Protein AF-A0A1E3HR92-F1 (afdb_monomer)

Organism: NCBI:txid1295533

Sequence (148 aa):
MRGTFEGIPILEGTDNYHLWATTLEVCVAARCNAKLVLLGVEKEPYRRDVTGLTGLARAAICPSEEVAGDAFPPVGARAPSDVPDEEMRERWEKWAKKERNARWYLIMTVSEDLRGELRYVWSSAEIWEYFEAMFGPDPERDIPRKRA

Foldseek 3Di:
DQDLQHPAAADPFQVCLVVNVVSLLVSLCVPPVLNCQLQCVDPQPFFDDCVPPDDPRNCQQQPQQAAQLPDDGDPSGGDDDPDDPVVSVVVNNSNSSSFVSLLVNLLVRYDPVLNVPCNRQHTSNSSSVVRCVGRNDDPVVPPPPPDD

Radius of gyration: 17.44 Å; Cα contacts (8 Å, |Δi|>4): 162; chains: 1; bounding box: 64×27×45 Å

Structure (mmCIF, N/CA/C/O backbone):
data_AF-A0A1E3HR92-F1
#
_entry.id   AF-A0A1E3HR92-F1
#
loop_
_atom_site.group_PDB
_atom_site.id
_atom_site.type_symbol
_atom_site.label_atom_id
_atom_site.label_alt_id
_atom_site.label_comp_id
_atom_site.label_asym_id
_atom_site.label_entity_id
_atom_site.label_seq_id
_atom_site.pdbx_PDB_ins_code
_atom_site.Cartn_x
_atom_site.Cartn_y
_atom_site.Cartn_z
_atom_site.occupancy
_atom_site.B_iso_or_equiv
_atom_site.auth_seq_id
_atom_site.auth_comp_id
_atom_site.auth_asym_id
_atom_site.auth_atom_id
_atom_site.pdbx_PDB_model_num
ATOM 1 N N . MET A 1 1 ? 11.280 3.795 26.088 1.00 39.59 1 MET A N 1
ATOM 2 C CA . MET A 1 1 ? 11.169 3.627 24.625 1.00 39.59 1 MET A CA 1
ATOM 3 C C . MET A 1 1 ? 9.703 3.747 24.284 1.00 39.59 1 MET A C 1
ATOM 5 O O . MET A 1 1 ? 8.944 2.919 24.767 1.00 39.59 1 MET A O 1
ATOM 9 N N . ARG A 1 2 ? 9.304 4.793 23.554 1.00 49.31 2 ARG A N 1
ATOM 10 C CA . ARG A 1 2 ? 7.948 4.839 23.005 1.00 49.31 2 ARG A CA 1
ATOM 11 C C . ARG A 1 2 ? 7.828 3.767 21.928 1.00 49.31 2 ARG A C 1
ATOM 13 O O . ARG A 1 2 ? 8.742 3.645 21.113 1.00 49.31 2 ARG A O 1
ATOM 20 N N . GLY A 1 3 ? 6.781 2.952 21.970 1.00 68.75 3 GLY A N 1
ATOM 21 C CA . GLY A 1 3 ? 6.615 1.843 21.028 1.00 68.75 3 GLY A CA 1
ATOM 22 C C . GLY A 1 3 ? 6.435 2.355 19.596 1.00 68.75 3 GLY A C 1
ATOM 23 O O . GLY A 1 3 ? 5.833 3.407 19.379 1.00 68.75 3 GLY A O 1
ATOM 24 N N . THR A 1 4 ? 6.909 1.613 18.594 1.00 75.50 4 THR A N 1
ATOM 25 C CA . THR A 1 4 ? 6.773 1.977 17.167 1.00 75.50 4 THR A CA 1
ATOM 26 C C . THR A 1 4 ? 5.321 2.196 16.719 1.00 75.50 4 THR A C 1
ATOM 28 O O . THR A 1 4 ? 5.091 2.866 15.717 1.00 75.50 4 THR A O 1
ATOM 31 N N . PHE A 1 5 ? 4.344 1.732 17.499 1.00 83.56 5 PHE A N 1
ATOM 32 C CA . PHE A 1 5 ? 2.904 1.905 17.262 1.00 83.56 5 PHE A CA 1
ATOM 33 C C . PHE A 1 5 ? 2.205 2.743 18.335 1.00 83.56 5 PHE A C 1
ATOM 35 O O . PHE A 1 5 ? 0.988 2.881 18.321 1.00 83.56 5 PHE A O 1
ATOM 42 N N . GLU A 1 6 ? 2.960 3.309 19.278 1.00 81.94 6 GLU A N 1
ATOM 43 C CA . GLU A 1 6 ? 2.383 4.109 20.351 1.00 81.94 6 GLU A CA 1
ATOM 44 C C . GLU A 1 6 ? 1.605 5.295 19.780 1.00 81.94 6 GLU A C 1
ATOM 46 O O . GLU A 1 6 ? 2.129 6.060 18.958 1.00 81.94 6 GLU A O 1
ATOM 51 N N . GLY A 1 7 ? 0.365 5.423 20.253 1.00 85.81 7 GLY A N 1
ATOM 52 C CA . GLY A 1 7 ? -0.584 6.451 19.850 1.00 85.81 7 GLY A CA 1
ATOM 53 C C . GLY A 1 7 ? -1.546 6.024 18.744 1.00 85.81 7 GLY A C 1
ATOM 54 O O . GLY A 1 7 ? -2.541 6.712 18.566 1.00 85.81 7 GLY A O 1
ATOM 55 N N . ILE A 1 8 ?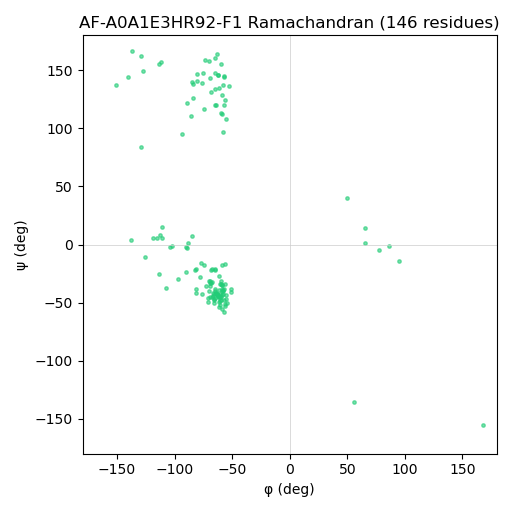 -1.300 4.911 18.043 1.00 93.31 8 ILE A N 1
ATOM 56 C CA . ILE A 1 8 ? -2.230 4.391 17.031 1.00 93.31 8 ILE A CA 1
ATOM 57 C C . ILE A 1 8 ? -3.213 3.436 17.728 1.00 93.31 8 ILE A C 1
ATOM 59 O O . ILE A 1 8 ? -2.752 2.478 18.355 1.00 93.31 8 ILE A O 1
ATOM 63 N N . PRO A 1 9 ? -4.539 3.677 17.675 1.00 94.75 9 PRO A N 1
ATOM 64 C CA . PRO A 1 9 ? -5.510 2.727 18.216 1.00 94.75 9 PRO A CA 1
ATOM 65 C C . PRO A 1 9 ? -5.469 1.414 17.421 1.00 94.75 9 PRO A C 1
ATOM 67 O O . PRO A 1 9 ? -4.988 1.385 16.292 1.00 94.75 9 PRO A O 1
ATOM 70 N N . ILE A 1 10 ? -5.981 0.328 17.994 1.00 96.25 10 ILE A N 1
ATOM 71 C CA . ILE A 1 10 ? -6.191 -0.917 17.249 1.00 96.25 10 ILE A CA 1
ATOM 72 C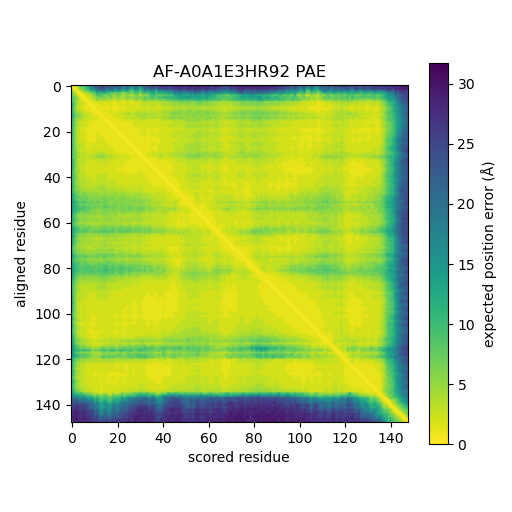 C . ILE A 1 10 ? -7.534 -0.820 16.533 1.00 96.25 10 ILE A C 1
ATOM 74 O O . ILE A 1 10 ? -8.536 -0.549 17.185 1.00 96.25 10 ILE A O 1
ATOM 78 N N . LEU A 1 11 ? -7.572 -1.026 15.217 1.00 95.88 11 LEU A N 1
ATOM 79 C CA . LEU A 1 11 ? -8.824 -1.124 14.470 1.00 95.88 11 LEU A CA 1
ATOM 80 C C . LEU A 1 11 ? -9.598 -2.358 14.934 1.00 95.88 11 LEU A C 1
ATOM 82 O O . LEU A 1 11 ? -9.104 -3.482 14.814 1.00 95.88 11 LEU A O 1
ATOM 86 N N . GLU A 1 12 ? -10.806 -2.131 15.437 1.00 93.44 12 GLU A N 1
ATOM 87 C CA . GLU A 1 12 ? -11.724 -3.185 15.885 1.00 93.44 12 GLU A CA 1
ATOM 88 C C . GLU A 1 12 ? -12.974 -3.250 15.000 1.00 93.44 12 GLU A C 1
ATOM 90 O O . GLU A 1 12 ? -13.575 -4.311 14.857 1.00 93.44 12 GLU A O 1
ATOM 95 N N . GLY A 1 13 ? -13.338 -2.135 14.359 1.00 92.12 13 GLY A N 1
ATOM 96 C CA . GLY A 1 13 ? -14.448 -2.073 13.420 1.00 92.12 13 GLY A CA 1
ATOM 97 C C . GLY A 1 13 ? -14.836 -0.639 13.068 1.00 92.12 13 GLY A C 1
ATOM 98 O O . GLY A 1 13 ? -14.035 0.289 13.185 1.00 92.12 13 GLY A O 1
ATOM 99 N N . THR A 1 14 ? -16.090 -0.450 12.657 1.00 93.06 14 THR A N 1
ATOM 100 C CA . THR A 1 14 ? -16.629 0.850 12.220 1.00 93.06 14 THR A CA 1
ATOM 101 C C . THR A 1 14 ? -16.512 1.937 13.291 1.00 93.06 14 THR A C 1
ATOM 103 O O . THR A 1 14 ? -16.149 3.067 12.970 1.00 93.06 14 THR A O 1
ATOM 106 N N . ASP A 1 15 ? -16.738 1.599 14.564 1.00 92.31 15 ASP A N 1
ATOM 107 C CA . ASP A 1 15 ? -16.803 2.569 15.668 1.00 92.31 15 ASP A CA 1
ATOM 108 C C . ASP A 1 15 ? -15.517 3.385 15.848 1.00 92.31 15 ASP A C 1
ATOM 110 O O . ASP A 1 15 ? -15.563 4.544 16.267 1.00 92.31 15 ASP A O 1
ATOM 114 N N . ASN A 1 16 ? -14.358 2.800 15.530 1.00 95.06 16 ASN A N 1
ATOM 115 C CA . ASN A 1 16 ? -13.066 3.459 15.688 1.00 95.06 16 ASN A CA 1
ATOM 116 C C . ASN A 1 16 ? -12.285 3.645 14.380 1.00 95.06 16 ASN A C 1
ATOM 118 O O . ASN A 1 16 ? -11.168 4.171 14.421 1.00 95.06 16 ASN A O 1
ATOM 122 N N . TYR A 1 17 ? -12.880 3.304 13.232 1.00 95.44 17 TYR A N 1
ATOM 123 C CA . TYR A 1 17 ? -12.232 3.386 11.923 1.00 95.44 17 TYR A CA 1
ATOM 124 C C . TYR A 1 17 ? -11.678 4.779 11.621 1.00 95.44 17 TYR A C 1
ATOM 126 O O . TYR A 1 17 ? -10.501 4.912 11.303 1.00 95.44 17 TYR A O 1
ATOM 134 N N . HIS A 1 18 ? -12.473 5.840 11.781 1.00 95.00 18 HIS A N 1
ATOM 135 C CA . HIS A 1 18 ? -12.028 7.202 11.459 1.00 95.00 18 HIS A CA 1
ATOM 136 C C . HIS A 1 18 ? -10.818 7.658 12.281 1.00 95.00 18 HIS A C 1
ATOM 138 O O . HIS A 1 18 ? -9.882 8.266 11.747 1.00 95.00 18 HIS A O 1
ATOM 144 N N . LEU A 1 19 ? -10.834 7.362 13.584 1.00 95.81 19 LEU A N 1
ATOM 145 C CA . LEU A 1 19 ? -9.736 7.694 14.485 1.00 95.81 19 LEU A CA 1
ATOM 146 C C . LEU A 1 19 ? -8.482 6.892 14.127 1.00 95.81 19 LEU A C 1
ATOM 148 O O . LEU A 1 19 ? -7.389 7.459 14.066 1.00 95.81 19 LEU A O 1
ATOM 152 N N . TRP A 1 20 ? -8.645 5.594 13.869 1.00 97.00 20 TRP A N 1
ATOM 153 C CA . TRP A 1 20 ? -7.575 4.719 13.411 1.00 97.00 20 TRP A CA 1
ATOM 154 C C . TRP A 1 20 ? -6.964 5.204 12.097 1.00 97.00 20 TRP A C 1
ATOM 156 O O . TRP A 1 20 ? -5.768 5.491 12.070 1.00 97.00 20 TRP A O 1
ATOM 166 N N . ALA A 1 21 ? -7.776 5.388 11.055 1.00 96.88 21 ALA A N 1
ATOM 167 C CA . ALA A 1 21 ? -7.351 5.781 9.715 1.00 96.88 21 ALA A CA 1
ATOM 168 C C . ALA A 1 21 ? -6.551 7.091 9.747 1.00 96.88 21 ALA A C 1
ATOM 170 O O . ALA A 1 21 ? -5.404 7.145 9.299 1.00 96.88 21 ALA A O 1
ATOM 171 N N . THR A 1 22 ? -7.103 8.124 10.391 1.00 96.25 22 THR A N 1
ATOM 172 C CA . THR A 1 22 ? -6.445 9.436 10.495 1.00 96.25 22 THR A CA 1
ATOM 173 C C . THR A 1 22 ? -5.112 9.339 11.238 1.00 96.25 22 THR A C 1
ATOM 175 O O . THR A 1 22 ? -4.105 9.916 10.821 1.00 96.25 22 THR A O 1
ATOM 178 N N . THR A 1 23 ? -5.078 8.598 12.349 1.00 96.56 23 THR A N 1
ATOM 179 C CA . THR A 1 23 ? -3.867 8.468 13.169 1.00 96.56 23 THR A CA 1
ATOM 180 C C . THR A 1 23 ? -2.790 7.654 12.455 1.00 96.56 23 THR A C 1
ATOM 182 O O . THR A 1 23 ? -1.606 8.004 12.506 1.00 96.56 23 THR A O 1
ATOM 185 N N . LEU A 1 24 ? -3.197 6.591 11.761 1.00 96.69 24 LEU A N 1
ATOM 186 C CA . LEU A 1 24 ? -2.330 5.744 10.960 1.00 96.69 24 LEU A CA 1
ATOM 187 C C . LEU A 1 24 ? -1.684 6.545 9.825 1.00 96.69 24 LEU A C 1
ATOM 189 O O . LEU A 1 24 ? -0.458 6.540 9.711 1.00 96.69 24 LEU A O 1
ATOM 193 N N . GLU A 1 25 ? -2.463 7.306 9.051 1.00 97.00 25 GLU A N 1
ATOM 194 C CA . GLU A 1 25 ? -1.938 8.170 7.988 1.00 97.00 25 GLU A CA 1
ATOM 195 C C . GLU A 1 25 ? -0.882 9.155 8.497 1.00 97.00 25 GLU A C 1
ATOM 197 O O . GLU A 1 25 ? 0.186 9.295 7.892 1.00 97.00 25 GLU A O 1
ATOM 202 N N . VAL A 1 26 ? -1.165 9.835 9.614 1.00 95.81 26 VAL A N 1
ATOM 203 C CA . VAL A 1 26 ? -0.237 10.796 10.229 1.00 95.81 26 VAL A CA 1
ATOM 204 C C . VAL A 1 26 ? 1.051 10.096 10.658 1.00 95.81 26 VAL A C 1
ATOM 206 O O . VAL A 1 26 ? 2.147 10.596 10.388 1.00 95.81 26 VAL A O 1
ATOM 209 N N . CYS A 1 27 ? 0.949 8.923 11.284 1.00 94.94 27 CYS A N 1
ATOM 210 C CA . CYS A 1 27 ? 2.118 8.174 11.736 1.00 94.94 27 CYS A CA 1
ATOM 211 C C . CYS A 1 27 ? 2.958 7.649 10.569 1.00 94.94 27 CYS A C 1
ATOM 213 O O . CYS A 1 27 ? 4.178 7.799 10.587 1.00 94.94 27 CYS A O 1
ATOM 215 N N . VAL A 1 28 ? 2.330 7.077 9.542 1.00 95.25 28 VAL A N 1
ATOM 216 C CA . VAL A 1 28 ? 3.008 6.554 8.346 1.00 95.25 28 VAL A CA 1
ATOM 217 C C . VAL A 1 28 ? 3.675 7.689 7.558 1.00 95.25 28 VAL A C 1
ATOM 219 O O . VAL A 1 28 ? 4.801 7.537 7.075 1.00 95.25 28 VAL A O 1
ATOM 222 N N . ALA A 1 29 ? 3.041 8.863 7.472 1.00 95.56 29 ALA A N 1
ATOM 223 C CA . ALA A 1 29 ? 3.665 10.052 6.897 1.00 95.56 29 ALA A CA 1
ATOM 224 C C . ALA A 1 29 ? 4.908 10.475 7.695 1.00 95.56 29 ALA A C 1
ATOM 226 O O . ALA A 1 29 ? 5.997 10.585 7.132 1.00 95.56 29 ALA A O 1
ATOM 227 N N . ALA A 1 30 ? 4.764 10.663 9.010 1.00 94.12 30 ALA A N 1
ATOM 228 C CA . ALA A 1 30 ? 5.815 11.222 9.855 1.00 94.12 30 ALA A CA 1
ATOM 229 C C . ALA A 1 30 ? 6.991 10.263 10.106 1.00 94.12 30 ALA A C 1
ATOM 231 O O . ALA A 1 30 ? 8.131 10.708 10.223 1.00 94.12 30 ALA A O 1
ATOM 232 N N . ARG A 1 31 ? 6.733 8.955 10.225 1.00 93.25 31 ARG A N 1
ATOM 233 C CA . ARG A 1 31 ? 7.734 7.975 10.685 1.00 93.25 31 ARG A CA 1
ATOM 234 C C . ARG A 1 31 ? 8.448 7.250 9.552 1.00 93.25 31 ARG A C 1
ATOM 236 O O . ARG A 1 31 ? 9.593 6.845 9.732 1.00 93.25 31 ARG A O 1
ATOM 243 N N . CYS A 1 32 ? 7.799 7.056 8.405 1.00 93.00 32 CYS A N 1
ATOM 244 C CA . CYS A 1 32 ? 8.384 6.283 7.305 1.00 93.00 32 CYS A CA 1
ATOM 245 C C . CYS A 1 32 ? 8.174 6.886 5.911 1.00 93.00 32 CYS A C 1
ATOM 247 O O . CYS A 1 32 ? 8.617 6.278 4.937 1.00 93.00 32 CYS A O 1
ATOM 249 N N . ASN A 1 33 ? 7.561 8.073 5.805 1.00 96.44 33 ASN A N 1
ATOM 250 C CA . ASN A 1 33 ? 7.278 8.745 4.535 1.00 96.44 33 ASN A CA 1
ATOM 251 C C . ASN A 1 33 ? 6.581 7.819 3.516 1.00 96.44 33 ASN A C 1
ATOM 253 O O . ASN A 1 33 ? 6.920 7.800 2.332 1.00 96.44 33 ASN A O 1
ATOM 257 N N . ALA A 1 34 ? 5.641 6.999 3.997 1.00 97.44 34 ALA A N 1
ATOM 258 C CA . ALA A 1 34 ? 4.971 5.978 3.191 1.00 97.44 34 ALA A CA 1
ATOM 259 C C . ALA A 1 34 ? 3.478 6.263 2.964 1.00 97.44 34 ALA A C 1
ATOM 261 O O . ALA A 1 34 ? 2.781 5.427 2.403 1.00 97.44 34 ALA A O 1
ATOM 262 N N . LYS A 1 35 ? 2.976 7.446 3.357 1.00 97.56 35 LYS A N 1
ATOM 263 C CA . LYS A 1 35 ? 1.551 7.800 3.220 1.00 97.56 35 LYS A CA 1
ATOM 264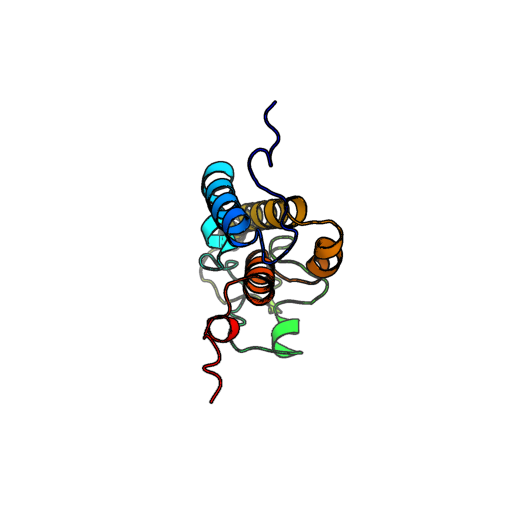 C C . LYS A 1 35 ? 1.071 7.728 1.767 1.00 97.56 35 LYS A C 1
ATOM 266 O O . LYS A 1 35 ? -0.023 7.247 1.518 1.00 97.56 35 LYS A O 1
ATOM 271 N N . LEU A 1 36 ? 1.881 8.170 0.805 1.00 98.06 36 LEU A N 1
ATOM 272 C CA . LEU A 1 36 ? 1.486 8.111 -0.608 1.00 98.06 36 LEU A CA 1
ATOM 273 C C . LEU A 1 36 ? 1.419 6.677 -1.142 1.00 98.06 36 LEU A C 1
ATOM 275 O O . LEU A 1 36 ? 0.586 6.401 -1.997 1.00 98.06 36 LEU A O 1
ATOM 279 N N . VAL A 1 37 ? 2.256 5.773 -0.628 1.00 98.06 37 VAL A N 1
ATOM 280 C CA . VAL A 1 37 ? 2.193 4.343 -0.958 1.00 98.06 37 VAL A CA 1
ATOM 281 C C . VAL A 1 37 ? 0.958 3.710 -0.319 1.00 98.06 37 VAL A C 1
ATOM 283 O O . VAL A 1 37 ? 0.195 3.051 -1.014 1.00 98.06 37 VAL A O 1
ATOM 286 N N . LEU A 1 38 ? 0.713 4.004 0.965 1.00 97.94 38 LEU A N 1
ATOM 287 C CA . LEU A 1 38 ? -0.467 3.552 1.708 1.00 97.94 38 LEU A CA 1
ATOM 288 C C . LEU A 1 38 ? -1.777 3.944 1.014 1.00 97.94 38 LEU A C 1
ATOM 290 O O . LEU A 1 38 ? -2.680 3.131 0.926 1.00 97.94 38 LEU A O 1
ATOM 294 N N . LEU A 1 39 ? -1.878 5.175 0.511 1.00 96.81 39 LEU 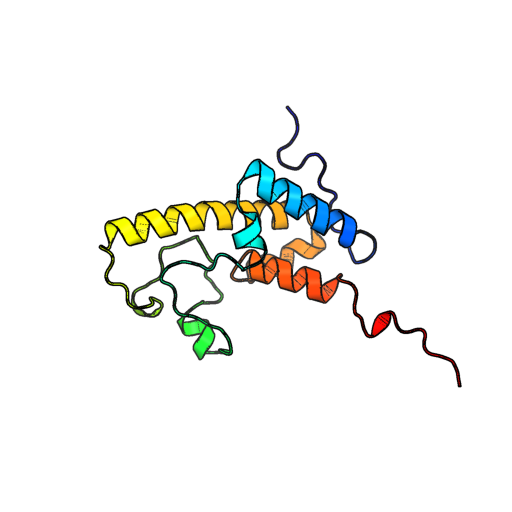A N 1
ATOM 295 C CA . LEU A 1 39 ? -3.073 5.665 -0.187 1.00 96.81 39 LEU A CA 1
ATOM 296 C C . LEU A 1 39 ? -3.094 5.298 -1.680 1.00 96.81 39 LEU A C 1
ATOM 298 O O . LEU A 1 39 ? -3.900 5.827 -2.441 1.00 96.81 39 LEU A O 1
ATOM 302 N N . GLY A 1 40 ? -2.152 4.473 -2.144 1.00 95.94 40 GLY A N 1
ATOM 303 C CA . GLY A 1 40 ? -2.073 4.051 -3.538 1.00 95.94 40 GLY A CA 1
ATOM 304 C C . GLY A 1 40 ? -1.776 5.171 -4.542 1.00 95.94 40 GLY A C 1
ATOM 305 O O . GLY A 1 40 ? -1.940 4.946 -5.740 1.00 95.94 40 GLY A O 1
ATOM 306 N N . VAL A 1 41 ? -1.339 6.354 -4.099 1.00 96.75 41 VAL A N 1
ATOM 307 C CA . VAL A 1 41 ? -0.939 7.481 -4.963 1.00 96.75 41 VAL A CA 1
ATOM 308 C C . VAL A 1 41 ? 0.439 7.225 -5.578 1.00 96.75 41 VAL A C 1
ATOM 310 O O . VAL A 1 41 ? 0.654 7.455 -6.765 1.00 96.75 41 VAL A O 1
ATOM 313 N N . GLU A 1 42 ? 1.378 6.713 -4.781 1.00 97.00 42 GLU A N 1
ATOM 314 C CA . GLU A 1 42 ? 2.704 6.286 -5.234 1.00 97.00 42 GLU A CA 1
ATOM 315 C C . GLU A 1 42 ? 2.671 4.780 -5.552 1.00 97.00 42 GLU A C 1
ATOM 317 O O . GLU A 1 42 ? 2.814 3.941 -4.661 1.00 97.00 42 GLU A O 1
ATOM 322 N N . LYS A 1 43 ? 2.449 4.436 -6.828 1.00 95.94 43 LYS A N 1
ATOM 323 C CA . LYS A 1 43 ? 2.363 3.046 -7.316 1.00 95.94 43 LYS A CA 1
ATOM 324 C C . LYS A 1 43 ? 3.730 2.351 -7.369 1.00 95.94 43 LYS A C 1
ATOM 326 O O . LYS A 1 43 ? 4.763 3.014 -7.455 1.00 95.94 43 LYS A O 1
ATOM 331 N N . GLU A 1 44 ? 3.720 1.015 -7.373 1.00 96.88 44 GLU A N 1
ATOM 332 C CA . GLU A 1 44 ? 4.935 0.213 -7.558 1.00 96.88 44 GLU A CA 1
ATOM 333 C C . GLU A 1 44 ? 5.619 0.579 -8.882 1.00 96.88 44 GLU A C 1
ATOM 335 O O . GLU A 1 44 ? 5.013 0.442 -9.951 1.00 96.88 44 GLU A O 1
ATOM 340 N N . PRO A 1 45 ? 6.877 1.044 -8.851 1.00 96.56 45 PRO A N 1
ATOM 341 C CA . PRO A 1 45 ? 7.552 1.460 -10.061 1.00 96.56 45 PRO A CA 1
ATOM 342 C C . PRO A 1 45 ? 7.858 0.248 -10.942 1.00 96.56 45 PRO A C 1
ATOM 344 O O . PRO A 1 45 ? 8.219 -0.829 -10.466 1.00 96.56 45 PRO A O 1
ATOM 347 N N . TYR A 1 46 ? 7.749 0.459 -12.253 1.00 96.00 46 TYR A N 1
ATOM 348 C CA . TYR A 1 46 ? 8.077 -0.511 -13.301 1.00 96.00 46 TYR A CA 1
ATOM 349 C C . TYR A 1 46 ? 7.203 -1.761 -13.365 1.00 96.00 46 TYR A C 1
ATOM 351 O O . TYR A 1 46 ? 7.440 -2.580 -14.248 1.00 96.00 46 TYR A O 1
ATOM 359 N N . ARG A 1 47 ? 6.186 -1.929 -12.514 1.00 96.25 47 ARG A N 1
ATOM 360 C CA . ARG A 1 47 ? 5.137 -2.930 -12.753 1.00 96.25 47 ARG A CA 1
ATOM 361 C C . ARG A 1 47 ? 4.121 -2.376 -13.753 1.00 96.25 47 ARG A C 1
ATOM 363 O O . ARG A 1 47 ? 3.887 -1.171 -13.808 1.00 96.25 47 ARG A O 1
ATOM 370 N N . ARG A 1 48 ? 3.539 -3.243 -14.584 1.00 96.00 48 ARG A N 1
ATOM 371 C CA . ARG A 1 48 ? 2.434 -2.861 -15.476 1.00 96.00 48 ARG A CA 1
ATOM 372 C C . ARG A 1 48 ? 1.227 -2.398 -14.670 1.00 96.00 48 ARG A C 1
ATOM 374 O O . ARG A 1 48 ? 0.949 -2.941 -13.604 1.00 96.00 48 ARG A O 1
ATOM 381 N N . ASP A 1 49 ? 0.500 -1.433 -15.223 1.00 93.38 49 ASP A N 1
ATOM 382 C CA . ASP A 1 49 ? -0.773 -1.004 -14.658 1.00 93.38 49 ASP A CA 1
ATOM 383 C C . ASP A 1 49 ? -1.796 -2.148 -14.733 1.00 93.38 49 ASP A C 1
ATOM 385 O O . ASP A 1 49 ? -1.927 -2.831 -15.752 1.00 93.38 49 ASP A O 1
ATOM 389 N N . VAL A 1 50 ? -2.494 -2.358 -13.621 1.00 93.00 50 VAL A N 1
ATOM 390 C CA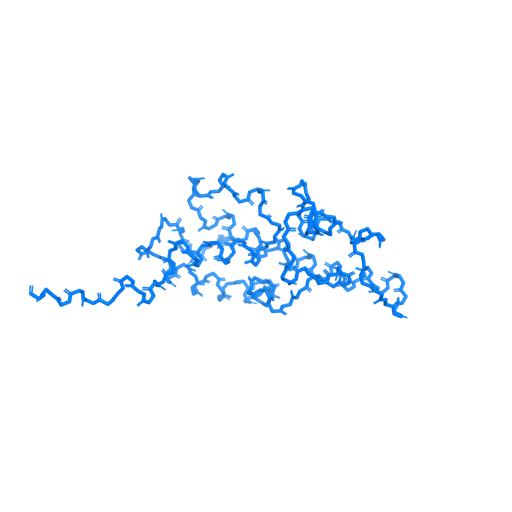 . VAL A 1 50 ? -3.526 -3.386 -13.449 1.00 93.00 50 VAL A CA 1
ATOM 391 C C . VAL A 1 50 ? -4.924 -2.786 -13.322 1.00 93.00 50 VAL A C 1
ATOM 393 O O . VAL A 1 50 ? -5.882 -3.514 -13.059 1.00 93.00 50 VAL A O 1
ATOM 396 N N . THR A 1 51 ? -5.059 -1.471 -13.498 1.00 90.44 51 THR A N 1
ATOM 397 C CA . THR A 1 51 ? -6.343 -0.770 -13.454 1.00 90.44 51 THR A CA 1
ATOM 398 C C . THR A 1 51 ? -7.314 -1.381 -14.465 1.00 90.44 51 THR A C 1
ATOM 400 O O . THR A 1 51 ? -7.015 -1.510 -15.650 1.00 90.44 51 THR A O 1
ATOM 403 N N . GLY A 1 52 ? -8.485 -1.803 -13.982 1.00 90.88 52 GLY A N 1
ATOM 404 C CA . GLY A 1 52 ? -9.515 -2.459 -14.794 1.00 90.88 52 GLY A CA 1
ATOM 405 C C . GLY A 1 52 ? -9.249 -3.934 -15.131 1.00 90.88 52 GLY A C 1
ATOM 406 O O . GLY A 1 52 ? -10.122 -4.580 -15.709 1.00 90.88 52 GLY A O 1
ATOM 407 N N . LEU A 1 53 ? -8.095 -4.500 -14.759 1.00 92.81 53 LEU A N 1
ATOM 408 C CA . LEU A 1 53 ? -7.809 -5.922 -14.951 1.00 92.81 53 LEU A CA 1
ATOM 409 C C . LEU A 1 53 ? -8.372 -6.760 -13.799 1.00 92.81 53 LEU A C 1
ATOM 411 O O . LEU A 1 53 ? -8.243 -6.413 -12.626 1.00 92.81 53 LEU A O 1
ATOM 415 N N . THR A 1 54 ? -8.938 -7.919 -14.135 1.00 91.62 54 THR A N 1
ATOM 416 C CA . THR A 1 54 ? -9.474 -8.893 -13.171 1.00 91.62 54 THR A CA 1
ATOM 417 C C . THR A 1 54 ? -9.074 -10.323 -13.551 1.00 91.62 54 THR A C 1
ATOM 419 O O . THR A 1 54 ? -8.568 -10.576 -14.650 1.00 91.62 54 THR A O 1
ATOM 422 N N . GLY A 1 55 ? -9.255 -11.268 -12.623 1.00 92.12 55 GLY A N 1
ATOM 423 C CA . GLY A 1 55 ? -9.006 -12.694 -12.853 1.00 92.12 55 GLY A CA 1
ATOM 424 C C . GLY A 1 55 ? -7.584 -13.000 -13.336 1.00 92.12 55 GLY A C 1
ATOM 425 O O . GLY A 1 55 ? -6.607 -12.452 -12.826 1.00 92.12 55 GLY A O 1
ATOM 426 N N . LEU A 1 56 ? -7.473 -13.867 -14.348 1.00 93.25 56 LEU A N 1
ATOM 427 C CA . LEU A 1 56 ? -6.189 -14.339 -14.882 1.00 93.25 56 LEU A CA 1
ATOM 428 C C . LEU A 1 56 ? -5.303 -13.211 -15.433 1.00 93.25 56 LEU A C 1
ATOM 430 O O . LEU A 1 56 ? -4.085 -13.279 -15.299 1.00 93.25 56 LEU A O 1
ATOM 434 N N . ALA A 1 57 ? -5.897 -12.166 -16.020 1.00 92.50 57 ALA A N 1
ATOM 435 C CA . ALA A 1 57 ? -5.138 -11.045 -16.576 1.00 92.50 57 ALA A CA 1
ATOM 436 C C . ALA A 1 57 ? -4.416 -10.251 -15.478 1.00 92.50 57 ALA A C 1
ATOM 438 O O . ALA A 1 57 ? -3.249 -9.898 -15.633 1.00 92.50 57 ALA A O 1
ATOM 439 N N . ARG A 1 58 ? -5.092 -10.023 -14.345 1.00 94.19 58 ARG A N 1
ATOM 440 C CA . ARG A 1 58 ? -4.480 -9.408 -13.163 1.00 94.19 58 ARG A CA 1
ATOM 441 C C . ARG A 1 58 ? -3.466 -10.350 -12.517 1.00 94.19 58 ARG A C 1
ATOM 443 O O . ARG A 1 58 ? -2.358 -9.915 -12.228 1.00 94.19 58 ARG A O 1
ATOM 450 N N . ALA A 1 59 ? -3.809 -11.629 -12.355 1.00 92.75 59 ALA A N 1
ATOM 451 C CA . ALA A 1 59 ? -2.937 -12.624 -11.725 1.00 92.75 59 ALA A CA 1
ATOM 452 C C . ALA A 1 59 ? -1.607 -12.834 -12.474 1.00 92.75 59 ALA A C 1
ATOM 454 O O . ALA A 1 59 ? -0.600 -13.158 -11.855 1.00 92.75 59 ALA A O 1
ATOM 455 N N . ALA A 1 60 ? -1.575 -12.601 -13.790 1.00 93.12 60 ALA A N 1
ATOM 456 C CA . ALA A 1 60 ? -0.342 -12.635 -14.576 1.00 93.12 60 ALA A CA 1
ATOM 457 C C . ALA A 1 60 ? 0.640 -11.491 -14.241 1.00 93.12 60 ALA A C 1
ATOM 459 O O . ALA A 1 60 ? 1.827 -11.596 -14.548 1.00 93.12 60 ALA A O 1
ATOM 460 N N . ILE A 1 61 ? 0.156 -10.394 -13.646 1.00 94.31 61 ILE A N 1
ATOM 461 C CA . ILE A 1 61 ? 0.955 -9.215 -13.275 1.00 94.31 61 ILE A CA 1
ATOM 462 C C . ILE A 1 61 ? 1.151 -9.140 -11.755 1.00 94.31 61 ILE A C 1
ATOM 464 O O . ILE A 1 61 ? 2.234 -8.768 -11.312 1.00 94.31 61 ILE A O 1
ATOM 468 N N . CYS A 1 62 ? 0.135 -9.509 -10.975 1.00 93.56 62 CYS A N 1
ATOM 469 C CA . CYS A 1 62 ? 0.124 -9.541 -9.513 1.00 93.56 62 CYS A CA 1
ATOM 470 C C . CYS A 1 62 ? -0.375 -10.921 -9.038 1.00 93.56 62 CYS A C 1
ATOM 472 O O . CYS A 1 62 ? -1.580 -11.084 -8.817 1.00 93.56 62 CYS A O 1
ATOM 474 N N . PRO A 1 63 ? 0.505 -11.933 -8.953 1.00 90.62 63 PRO A N 1
ATOM 475 C CA . PRO A 1 63 ? 0.134 -13.272 -8.493 1.00 90.62 63 PRO A CA 1
ATOM 476 C C . PRO A 1 63 ? -0.366 -13.258 -7.042 1.00 90.62 63 PRO A C 1
ATOM 478 O O . PRO A 1 63 ? 0.147 -12.508 -6.222 1.00 90.62 63 PRO A O 1
ATOM 481 N N . SER A 1 64 ? -1.333 -14.115 -6.703 1.00 86.44 64 SER A N 1
ATOM 482 C CA . SER A 1 64 ? -1.943 -14.158 -5.358 1.00 86.44 64 SER A CA 1
ATOM 483 C C . SER A 1 64 ? -1.011 -14.643 -4.244 1.00 86.44 64 SER A C 1
ATOM 485 O O . SER A 1 64 ? -1.272 -14.378 -3.077 1.00 86.44 64 SER A O 1
ATOM 487 N N . GLU A 1 65 ? 0.047 -15.373 -4.599 1.00 85.50 65 GLU A N 1
ATOM 488 C CA . GLU A 1 65 ? 1.048 -15.905 -3.661 1.00 85.50 65 GLU A CA 1
ATOM 489 C C . GLU A 1 65 ? 2.212 -14.931 -3.421 1.00 85.50 65 GLU A C 1
ATOM 491 O O . GLU A 1 65 ? 3.125 -15.214 -2.648 1.00 85.50 65 GLU A O 1
ATOM 496 N N . GLU A 1 66 ? 2.209 -13.797 -4.116 1.00 90.12 66 GLU A N 1
ATOM 497 C CA . GLU A 1 66 ? 3.223 -12.759 -4.012 1.00 90.12 66 GLU A CA 1
ATOM 498 C C . GLU A 1 66 ? 2.614 -11.503 -3.377 1.00 90.12 66 GLU A C 1
ATOM 500 O O . GLU A 1 66 ? 1.405 -11.271 -3.425 1.00 90.12 66 GLU A O 1
ATOM 505 N N . VAL A 1 6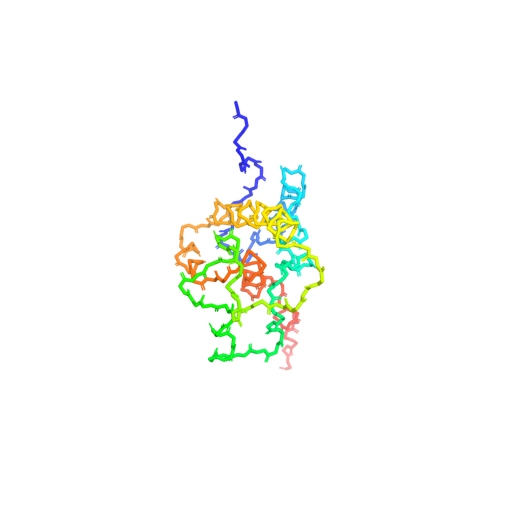7 ? 3.469 -10.665 -2.791 1.00 93.25 67 VAL A N 1
ATOM 506 C CA . VAL A 1 67 ? 3.073 -9.361 -2.254 1.00 93.25 67 VAL A CA 1
ATOM 507 C C . VAL A 1 67 ? 3.962 -8.262 -2.814 1.00 93.25 67 VAL A C 1
ATOM 509 O O . VAL A 1 67 ? 5.140 -8.456 -3.130 1.00 93.25 67 VAL A O 1
ATOM 512 N N . ALA A 1 68 ? 3.384 -7.073 -2.937 1.00 95.31 68 ALA A N 1
ATOM 513 C CA . ALA A 1 68 ? 4.086 -5.916 -3.457 1.00 95.31 68 ALA A CA 1
ATOM 514 C C . ALA A 1 68 ? 5.284 -5.554 -2.559 1.00 95.31 68 ALA A C 1
ATOM 516 O O . ALA A 1 68 ? 5.166 -5.490 -1.336 1.00 95.31 68 ALA A O 1
ATOM 517 N N . GLY A 1 69 ? 6.437 -5.283 -3.174 1.00 95.25 69 GLY A N 1
ATOM 518 C CA . GLY A 1 69 ? 7.647 -4.862 -2.458 1.00 95.25 69 GLY A CA 1
ATOM 519 C C . GLY A 1 69 ? 8.533 -5.990 -1.911 1.00 95.25 69 GLY A C 1
ATOM 520 O O . GLY A 1 69 ? 9.597 -5.682 -1.372 1.00 95.25 69 GLY A O 1
ATOM 521 N N . ASP A 1 70 ? 8.162 -7.263 -2.083 1.00 95.31 70 ASP A N 1
ATOM 522 C CA . ASP A 1 70 ? 9.012 -8.399 -1.685 1.00 95.31 70 ASP A CA 1
ATOM 523 C C . ASP A 1 70 ? 10.088 -8.725 -2.728 1.00 95.31 70 ASP A C 1
ATOM 525 O O . ASP A 1 70 ? 11.234 -9.016 -2.380 1.00 95.31 70 ASP A O 1
ATOM 529 N N . ALA A 1 71 ? 9.746 -8.628 -4.013 1.00 94.88 71 ALA A N 1
ATOM 530 C CA . ALA A 1 71 ? 10.664 -8.882 -5.115 1.00 94.88 71 ALA A CA 1
ATOM 531 C C . ALA A 1 71 ? 10.468 -7.885 -6.260 1.00 94.88 71 ALA A C 1
ATOM 533 O O . ALA A 1 71 ? 9.348 -7.470 -6.568 1.00 94.88 71 ALA A O 1
ATOM 534 N N . PHE A 1 72 ? 11.576 -7.518 -6.910 1.00 95.81 72 PHE A N 1
ATOM 535 C CA . PHE A 1 72 ? 11.545 -6.658 -8.089 1.00 95.81 72 PHE A CA 1
ATOM 536 C C . PHE A 1 72 ? 10.680 -7.309 -9.182 1.00 95.81 72 PHE A C 1
ATOM 538 O O . PHE A 1 72 ? 10.832 -8.516 -9.403 1.00 95.81 72 PHE A O 1
ATOM 545 N N . PRO A 1 73 ? 9.814 -6.561 -9.900 1.00 94.62 73 PRO A N 1
ATOM 546 C CA . PRO A 1 73 ? 8.871 -7.157 -10.839 1.00 94.62 73 PRO A CA 1
ATOM 547 C C . PRO A 1 73 ? 9.572 -8.089 -11.841 1.00 94.62 73 PRO A C 1
ATOM 549 O O . PRO A 1 73 ? 10.636 -7.736 -12.364 1.00 94.62 73 PRO A O 1
ATOM 552 N N . PRO A 1 74 ? 9.032 -9.278 -12.151 1.00 92.88 74 PRO A N 1
ATOM 553 C CA . PRO A 1 74 ? 9.593 -10.142 -13.187 1.00 92.88 74 PRO A CA 1
ATOM 554 C C . PRO A 1 74 ? 9.369 -9.538 -14.580 1.00 92.88 74 PRO A C 1
ATOM 556 O O . PRO A 1 74 ? 8.448 -8.751 -14.782 1.00 92.88 74 PRO A O 1
ATOM 559 N N . VAL A 1 75 ? 10.176 -9.930 -15.574 1.00 91.00 75 VAL A N 1
ATOM 560 C CA . VAL A 1 75 ? 10.123 -9.373 -16.948 1.00 91.00 75 VAL A CA 1
ATOM 561 C C . VAL A 1 75 ? 8.704 -9.393 -17.537 1.00 91.00 75 VAL A C 1
ATOM 563 O O . VAL A 1 75 ? 8.271 -8.411 -18.135 1.00 91.00 75 VAL A O 1
ATOM 566 N N . GLY A 1 76 ? 7.948 -10.473 -17.313 1.00 90.94 76 GLY A N 1
ATOM 567 C CA . GLY A 1 76 ? 6.566 -10.607 -17.788 1.00 90.94 76 GLY A CA 1
ATOM 568 C C . GLY A 1 76 ? 5.570 -9.623 -17.163 1.00 90.94 76 GLY A C 1
ATOM 569 O O . GLY A 1 76 ? 4.556 -9.328 -17.789 1.00 90.94 76 GLY A O 1
ATOM 570 N N . ALA A 1 77 ? 5.874 -9.075 -15.985 1.00 93.44 77 ALA A N 1
ATOM 571 C CA . ALA A 1 77 ? 5.043 -8.116 -15.257 1.00 93.44 77 ALA A CA 1
ATOM 572 C C . ALA A 1 77 ? 5.569 -6.671 -15.346 1.00 93.44 77 ALA A C 1
ATOM 574 O O . ALA A 1 77 ? 4.937 -5.761 -14.807 1.00 93.44 77 ALA A O 1
ATOM 575 N N . ARG A 1 78 ? 6.707 -6.436 -16.020 1.00 94.38 78 ARG A N 1
ATOM 576 C CA . ARG A 1 78 ? 7.321 -5.106 -16.131 1.00 94.38 78 ARG A CA 1
ATOM 577 C C . ARG A 1 78 ? 6.667 -4.229 -17.194 1.00 94.38 78 ARG A C 1
ATOM 579 O O . ARG A 1 78 ? 6.343 -4.688 -18.295 1.00 94.38 78 ARG A O 1
ATOM 586 N N . ALA A 1 79 ? 6.523 -2.951 -16.873 1.00 93.38 79 ALA A N 1
ATOM 587 C CA . ALA A 1 79 ? 6.315 -1.893 -17.849 1.00 93.38 79 ALA A CA 1
ATOM 588 C C . ALA A 1 79 ? 7.646 -1.575 -18.568 1.00 93.38 79 ALA A C 1
ATOM 590 O O . ALA A 1 79 ? 8.708 -1.693 -17.948 1.00 93.38 79 ALA A O 1
ATOM 591 N N . PRO A 1 80 ? 7.618 -1.182 -19.856 1.00 91.19 80 PRO A N 1
ATOM 592 C CA . PRO A 1 80 ? 8.807 -0.699 -20.556 1.00 91.19 80 PRO A CA 1
ATOM 593 C C . PRO A 1 80 ? 9.438 0.502 -19.840 1.00 91.19 80 PRO A C 1
ATOM 595 O O . PRO A 1 80 ? 8.729 1.339 -19.282 1.00 91.19 80 PRO A O 1
ATOM 598 N N . SER A 1 81 ? 10.766 0.582 -19.860 1.00 91.94 81 SER A N 1
ATOM 599 C CA . SER A 1 81 ? 11.536 1.652 -19.227 1.00 91.94 81 SER A CA 1
ATOM 600 C C . SER A 1 81 ? 12.843 1.861 -19.985 1.00 91.94 81 SER A C 1
ATOM 602 O O . SER A 1 81 ? 13.512 0.887 -20.320 1.00 91.94 81 SER A O 1
ATOM 604 N N . ASP A 1 82 ? 13.214 3.123 -20.196 1.00 93.44 82 ASP A N 1
ATOM 605 C CA . ASP A 1 82 ? 14.498 3.516 -20.798 1.00 93.44 82 ASP A CA 1
ATOM 606 C C . ASP A 1 82 ? 15.601 3.726 -19.742 1.00 93.44 82 ASP A C 1
ATOM 608 O O . ASP A 1 82 ? 16.747 4.040 -20.060 1.00 93.44 82 ASP A O 1
ATOM 612 N N . VAL A 1 83 ? 15.249 3.580 -18.462 1.00 94.38 83 VAL A N 1
ATOM 613 C CA . VAL A 1 83 ? 16.168 3.706 -17.326 1.00 94.38 83 VAL A CA 1
ATOM 614 C C . VAL A 1 83 ? 17.037 2.445 -17.218 1.00 94.38 83 VAL A C 1
ATOM 616 O O . VAL A 1 83 ? 16.497 1.345 -17.348 1.00 94.38 83 VAL A O 1
ATOM 619 N N . PRO A 1 84 ? 18.348 2.561 -16.931 1.00 95.12 84 PRO A N 1
ATOM 620 C CA . PRO A 1 84 ? 19.203 1.402 -16.695 1.00 95.12 84 PRO A CA 1
ATOM 621 C C . PRO A 1 84 ? 18.694 0.504 -15.561 1.00 95.12 84 PRO A C 1
ATOM 623 O O . PRO A 1 84 ? 18.207 0.986 -14.539 1.00 95.12 84 PRO A O 1
ATOM 626 N N . ASP A 1 85 ? 18.894 -0.806 -15.708 1.00 92.50 85 ASP A N 1
ATOM 627 C CA . ASP A 1 85 ? 18.429 -1.841 -14.774 1.00 92.50 85 ASP A CA 1
ATOM 628 C C . ASP A 1 85 ? 18.805 -1.571 -13.303 1.00 92.50 85 ASP A C 1
ATOM 630 O O . ASP A 1 85 ? 18.009 -1.828 -12.401 1.00 92.50 85 ASP A O 1
ATOM 634 N N . GLU A 1 86 ? 20.007 -1.046 -13.055 1.00 95.31 86 GLU A N 1
ATOM 635 C CA . GLU A 1 86 ? 20.496 -0.723 -11.708 1.00 95.31 86 GLU A CA 1
ATOM 636 C C . GLU A 1 86 ? 19.690 0.411 -11.064 1.00 95.31 86 GLU A C 1
ATOM 638 O O . GLU A 1 86 ? 19.204 0.294 -9.941 1.00 95.31 86 GLU A O 1
ATOM 643 N N . GLU A 1 87 ? 19.459 1.491 -11.811 1.00 96.81 87 GLU A N 1
ATOM 644 C CA . GLU A 1 87 ? 18.664 2.621 -11.336 1.00 96.81 87 GLU A CA 1
ATOM 645 C C . GLU A 1 87 ? 17.187 2.226 -11.177 1.00 96.81 87 GLU A C 1
ATOM 647 O O . GLU A 1 87 ? 16.507 2.681 -10.251 1.00 96.81 87 GLU A O 1
ATOM 652 N N . MET A 1 88 ? 16.679 1.329 -12.029 1.00 95.94 88 MET A N 1
ATOM 653 C CA . MET A 1 88 ? 15.346 0.764 -11.836 1.00 95.94 88 MET A CA 1
ATOM 654 C C . MET A 1 88 ? 15.238 0.034 -10.493 1.00 95.94 88 MET A C 1
ATOM 656 O O . MET A 1 88 ? 14.294 0.279 -9.737 1.00 95.94 88 MET A O 1
ATOM 660 N N . ARG A 1 89 ? 16.211 -0.821 -10.164 1.00 96.56 89 ARG A N 1
ATOM 661 C CA . ARG A 1 89 ? 16.238 -1.536 -8.880 1.00 96.56 89 ARG A CA 1
ATOM 662 C C . ARG A 1 89 ? 16.325 -0.569 -7.711 1.00 96.56 89 ARG A C 1
ATOM 664 O O . ARG A 1 89 ? 15.507 -0.678 -6.807 1.00 96.56 89 ARG A O 1
ATOM 671 N N . GLU A 1 90 ? 17.203 0.429 -7.765 1.00 97.88 90 GLU A N 1
ATOM 672 C CA . GLU A 1 90 ? 17.351 1.404 -6.679 1.00 97.88 90 GLU A CA 1
ATOM 673 C C . GLU A 1 90 ? 16.043 2.173 -6.408 1.00 97.88 90 GLU A C 1
ATOM 675 O O . GLU A 1 90 ? 15.621 2.340 -5.257 1.00 97.88 90 GLU A O 1
ATOM 680 N N . ARG A 1 91 ? 15.358 2.638 -7.463 1.00 97.62 91 ARG A N 1
ATOM 681 C CA . ARG A 1 91 ? 14.064 3.324 -7.310 1.00 97.62 91 ARG A CA 1
ATOM 682 C C . ARG A 1 91 ? 12.991 2.385 -6.756 1.00 97.62 91 ARG A C 1
ATOM 684 O O . ARG A 1 91 ? 12.216 2.801 -5.893 1.00 97.62 91 ARG A O 1
ATOM 691 N N . TRP A 1 92 ? 12.964 1.133 -7.210 1.00 98.06 92 TRP A N 1
ATOM 692 C CA . TRP A 1 92 ? 12.043 0.130 -6.681 1.00 98.06 92 TRP A CA 1
ATOM 693 C C . TRP A 1 92 ? 12.331 -0.210 -5.220 1.00 98.06 92 TRP A C 1
ATOM 695 O O . TRP A 1 92 ? 11.398 -0.235 -4.432 1.00 98.06 92 TRP A O 1
ATOM 705 N N . GLU A 1 93 ? 13.585 -0.375 -4.807 1.00 98.44 93 GLU A N 1
ATOM 706 C CA . GLU A 1 93 ? 13.945 -0.688 -3.418 1.00 98.44 93 GLU A CA 1
ATOM 707 C C . GLU A 1 93 ? 13.515 0.418 -2.447 1.00 98.44 93 GLU A C 1
ATOM 709 O O . GLU A 1 93 ? 13.010 0.142 -1.350 1.00 98.44 93 GLU A O 1
ATOM 714 N N . LYS A 1 94 ? 13.662 1.685 -2.860 1.00 98.12 94 LYS A N 1
ATOM 715 C CA . LYS A 1 94 ? 13.178 2.844 -2.094 1.00 98.12 94 LYS A CA 1
ATOM 716 C C . LYS A 1 94 ? 11.664 2.791 -1.901 1.00 98.12 94 LYS A C 1
ATOM 718 O O . LYS A 1 94 ? 11.190 3.008 -0.784 1.00 98.12 94 LYS A O 1
ATOM 723 N N . TRP A 1 95 ? 10.919 2.482 -2.961 1.00 98.31 95 TRP A N 1
ATOM 724 C CA . TRP A 1 95 ? 9.470 2.301 -2.893 1.00 98.31 95 TRP A CA 1
ATOM 725 C C . TRP A 1 95 ? 9.085 1.078 -2.044 1.00 98.31 95 TRP A C 1
ATOM 727 O O . TRP A 1 95 ? 8.292 1.192 -1.113 1.00 98.31 95 TRP A O 1
ATOM 737 N N . ALA A 1 96 ? 9.726 -0.068 -2.267 1.00 98.38 96 ALA A N 1
ATOM 738 C CA . ALA A 1 96 ? 9.478 -1.326 -1.570 1.00 98.38 96 ALA A CA 1
ATOM 739 C C . ALA A 1 96 ? 9.705 -1.207 -0.057 1.00 98.38 96 ALA A C 1
ATOM 741 O O . ALA A 1 96 ? 9.005 -1.821 0.746 1.00 98.38 96 ALA A O 1
ATOM 742 N N . LYS A 1 97 ? 10.670 -0.386 0.373 1.00 98.31 97 LYS A N 1
ATOM 743 C CA . LYS A 1 97 ? 10.854 -0.059 1.793 1.00 98.31 97 LYS A CA 1
ATOM 744 C C . LYS A 1 97 ? 9.652 0.696 2.371 1.00 98.31 97 LYS A C 1
ATOM 746 O O . LYS A 1 97 ? 9.256 0.414 3.501 1.00 98.31 97 LYS A O 1
ATOM 751 N N . LYS A 1 98 ? 9.083 1.655 1.635 1.00 98.44 98 LYS A N 1
ATOM 752 C CA . LYS A 1 98 ? 7.872 2.375 2.061 1.00 98.44 98 LYS A CA 1
AT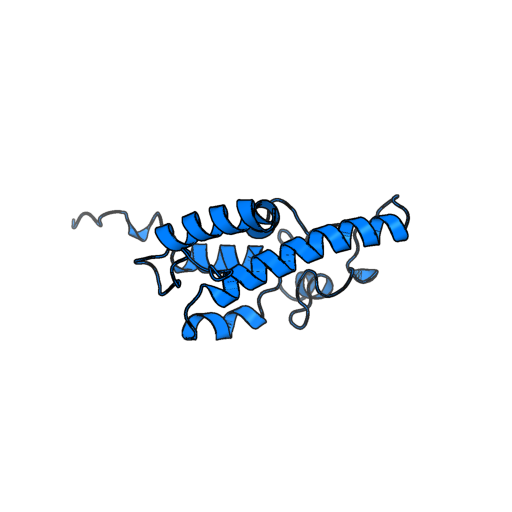OM 753 C C . LYS A 1 98 ? 6.676 1.430 2.131 1.00 98.44 98 LYS A C 1
ATOM 755 O O . LYS A 1 98 ? 5.995 1.431 3.148 1.00 98.44 98 LYS A O 1
ATOM 760 N N . GLU A 1 99 ? 6.485 0.598 1.112 1.00 98.44 99 GLU A N 1
ATOM 761 C CA . GLU A 1 99 ? 5.418 -0.409 1.051 1.00 98.44 99 GLU A CA 1
ATOM 762 C C . GLU A 1 99 ? 5.469 -1.361 2.250 1.00 98.44 99 GLU A C 1
ATOM 764 O O . GLU A 1 99 ? 4.500 -1.467 3.000 1.00 98.44 99 GLU A O 1
ATOM 769 N N . ARG A 1 100 ? 6.632 -1.970 2.516 1.00 97.06 100 ARG A N 1
ATOM 770 C CA . ARG A 1 100 ? 6.812 -2.857 3.677 1.00 97.06 100 ARG A CA 1
ATOM 771 C C . ARG A 1 100 ? 6.526 -2.148 4.997 1.00 97.06 100 ARG A C 1
ATOM 773 O O . ARG A 1 100 ? 5.899 -2.731 5.876 1.00 97.06 100 ARG A O 1
ATOM 780 N N . ASN A 1 101 ? 6.938 -0.887 5.136 1.00 96.44 101 ASN A N 1
ATOM 781 C CA . ASN A 1 101 ? 6.619 -0.101 6.325 1.00 96.44 101 ASN A CA 1
ATOM 782 C C . ASN A 1 101 ? 5.111 0.159 6.441 1.00 96.44 101 ASN A C 1
ATOM 784 O O . ASN A 1 101 ? 4.548 -0.097 7.500 1.00 96.44 101 ASN A O 1
ATOM 788 N N . ALA A 1 102 ? 4.452 0.643 5.386 1.00 97.12 102 ALA A N 1
ATOM 789 C CA . ALA A 1 102 ? 3.012 0.911 5.383 1.00 97.12 102 ALA A CA 1
ATOM 790 C C . ALA A 1 102 ? 2.209 -0.349 5.735 1.00 97.12 102 ALA A C 1
ATOM 792 O O . ALA A 1 102 ? 1.387 -0.329 6.653 1.00 97.12 102 ALA A O 1
ATOM 793 N N . ARG A 1 103 ? 2.531 -1.473 5.087 1.00 95.88 103 ARG A N 1
ATOM 794 C CA . ARG A 1 103 ? 1.951 -2.786 5.377 1.00 95.88 103 ARG A CA 1
ATOM 795 C C . ARG A 1 103 ? 2.181 -3.221 6.823 1.00 95.88 103 ARG A C 1
ATOM 797 O O . ARG A 1 103 ? 1.257 -3.711 7.465 1.00 95.88 103 ARG A O 1
ATOM 804 N N . TRP A 1 104 ? 3.386 -3.033 7.356 1.00 94.69 104 TRP A N 1
ATOM 805 C CA . TRP A 1 104 ? 3.682 -3.397 8.740 1.00 94.69 104 TRP A CA 1
ATOM 806 C C . TRP A 1 104 ? 2.842 -2.592 9.737 1.00 94.69 104 TRP A C 1
ATOM 808 O O . TRP A 1 104 ? 2.286 -3.170 10.668 1.00 94.69 104 TRP A O 1
ATOM 818 N N . TYR A 1 105 ? 2.678 -1.284 9.515 1.00 95.50 105 TYR A N 1
ATOM 819 C CA . TYR A 1 105 ? 1.793 -0.462 10.340 1.00 95.50 105 TYR A CA 1
ATOM 820 C C . TYR A 1 105 ? 0.332 -0.915 10.257 1.00 95.50 105 TYR A C 1
ATOM 822 O O . TYR A 1 105 ? -0.306 -1.030 11.301 1.00 95.50 105 TYR A O 1
ATOM 830 N N . LEU A 1 106 ? -0.183 -1.224 9.064 1.00 95.44 106 LEU A N 1
ATOM 831 C CA . LEU A 1 106 ? -1.536 -1.767 8.898 1.00 95.44 106 LEU A CA 1
ATOM 832 C C . LEU A 1 106 ? -1.719 -3.053 9.708 1.00 95.44 106 LEU A C 1
ATOM 834 O O . LEU A 1 106 ? -2.546 -3.099 10.610 1.00 95.44 106 LEU A O 1
ATOM 838 N N . ILE A 1 107 ? -0.892 -4.070 9.453 1.00 93.75 107 ILE A N 1
ATOM 839 C CA . ILE A 1 107 ? -1.017 -5.385 10.098 1.00 93.75 107 ILE A CA 1
ATOM 840 C C . ILE A 1 107 ? -0.938 -5.263 11.625 1.00 93.75 107 ILE A C 1
ATOM 842 O O . ILE A 1 107 ? -1.712 -5.894 12.339 1.00 93.75 107 ILE A O 1
ATOM 846 N N . MET A 1 108 ? -0.023 -4.442 12.142 1.00 94.00 108 MET A N 1
ATOM 847 C CA . MET A 1 108 ? 0.197 -4.326 13.586 1.00 94.00 108 MET A CA 1
ATOM 848 C C . MET A 1 108 ? -0.857 -3.487 14.313 1.00 94.00 108 MET A C 1
ATOM 850 O O . MET A 1 108 ? -0.945 -3.580 15.537 1.00 94.00 108 MET A O 1
ATOM 854 N N . THR A 1 109 ? -1.650 -2.690 13.593 1.00 95.56 109 THR A N 1
ATOM 855 C CA . THR A 1 109 ? -2.644 -1.774 14.179 1.00 95.56 109 THR A CA 1
ATOM 856 C C . THR A 1 109 ? -4.082 -2.199 13.909 1.00 95.56 109 THR A C 1
ATOM 858 O O . THR A 1 109 ? -4.998 -1.420 14.139 1.00 95.56 109 THR A O 1
ATOM 861 N N . VAL A 1 110 ? -4.300 -3.440 13.477 1.00 95.12 110 VAL A N 1
ATOM 862 C CA . VAL A 1 110 ? -5.628 -4.064 13.425 1.00 95.12 110 VAL A CA 1
ATOM 863 C C . VAL A 1 110 ? -5.727 -5.230 14.406 1.00 95.12 110 VAL A C 1
ATOM 865 O O . VAL A 1 110 ? -4.698 -5.813 14.790 1.00 95.12 110 VAL A O 1
ATOM 868 N N . SER A 1 111 ? -6.954 -5.544 14.831 1.00 92.75 111 SER A N 1
ATOM 869 C CA . SER A 1 111 ? -7.250 -6.681 15.708 1.00 92.75 111 SER A CA 1
ATOM 870 C C . SER A 1 111 ? -6.824 -8.006 15.069 1.00 92.75 111 SER A C 1
ATOM 872 O O . SER A 1 111 ? -6.712 -8.117 13.848 1.00 92.75 111 SER A O 1
ATOM 874 N N . GLU A 1 112 ? -6.554 -9.022 15.890 1.00 89.94 112 GLU A N 1
ATOM 875 C CA . GLU A 1 112 ? -6.085 -10.325 15.399 1.00 89.94 112 GLU A CA 1
ATOM 876 C C . GLU A 1 112 ? -7.075 -10.976 14.426 1.00 89.94 112 GLU A C 1
ATOM 878 O O . GLU A 1 112 ? -6.646 -11.500 13.396 1.00 89.94 112 GLU A O 1
ATOM 883 N N . ASP A 1 113 ? -8.376 -10.841 14.690 1.00 87.81 113 ASP A N 1
ATOM 884 C CA . ASP A 1 113 ? -9.453 -11.351 13.835 1.00 87.81 113 ASP A CA 1
ATOM 885 C C . ASP A 1 113 ? -9.391 -10.773 12.412 1.00 87.81 113 ASP A C 1
ATOM 887 O O . ASP A 1 113 ? -9.647 -11.478 11.438 1.00 87.81 113 ASP A O 1
ATOM 891 N N . LEU A 1 114 ? -8.981 -9.508 12.267 1.00 89.62 114 LEU A N 1
ATOM 892 C CA . LEU A 1 114 ? -8.861 -8.843 10.967 1.00 89.62 114 LEU A CA 1
ATOM 893 C C . LEU A 1 114 ? -7.562 -9.191 10.228 1.00 89.62 114 LEU A C 1
ATOM 895 O O . LEU A 1 114 ? -7.496 -9.051 9.008 1.00 89.62 114 LEU A O 1
ATOM 899 N N . ARG A 1 115 ? -6.516 -9.655 10.928 1.00 88.31 115 ARG A N 1
ATOM 900 C CA . ARG A 1 115 ? -5.202 -9.942 10.313 1.00 88.31 115 ARG A CA 1
ATOM 901 C C . ARG A 1 115 ? -5.220 -11.155 9.396 1.00 88.31 115 ARG A C 1
ATOM 903 O O . ARG A 1 115 ? -4.444 -11.190 8.441 1.00 88.31 115 ARG A O 1
ATOM 910 N N . GLY A 1 116 ? -6.059 -12.150 9.693 1.00 80.06 116 GLY A N 1
ATOM 911 C CA . GLY A 1 116 ? -6.076 -13.436 8.987 1.00 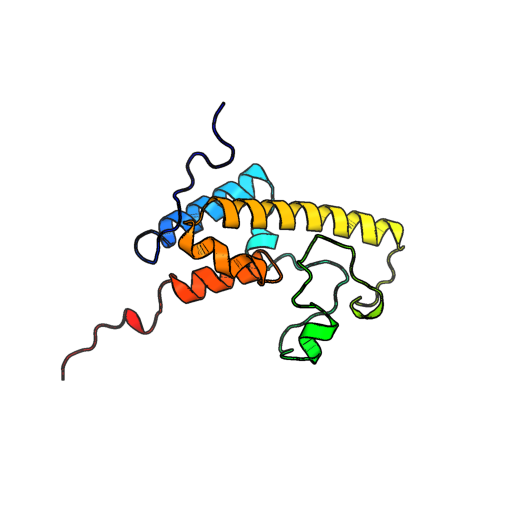80.06 116 GLY A CA 1
ATOM 912 C C . GLY A 1 116 ? -6.279 -13.301 7.475 1.00 80.06 116 GLY A C 1
ATOM 913 O O . GLY A 1 116 ? -5.665 -14.050 6.710 1.00 80.06 116 GLY A O 1
ATOM 914 N N . GLU A 1 117 ? -7.065 -12.305 7.069 1.00 74.56 117 GLU A N 1
ATOM 915 C CA . GLU A 1 117 ? -7.451 -12.027 5.682 1.00 74.56 117 GLU A CA 1
ATOM 916 C C . GLU A 1 117 ? -6.384 -11.235 4.903 1.00 74.56 117 GLU A C 1
ATOM 918 O O . GLU A 1 117 ? -6.306 -11.312 3.678 1.00 74.56 117 GLU A O 1
ATOM 923 N N . LEU A 1 118 ? -5.496 -10.511 5.594 1.00 85.38 118 LEU A N 1
ATOM 924 C CA . LEU A 1 118 ? -4.573 -9.564 4.951 1.00 85.38 118 LEU A CA 1
ATOM 925 C C . LEU A 1 118 ? -3.415 -10.224 4.201 1.00 85.38 118 LEU A C 1
ATOM 927 O O . LEU A 1 118 ? -2.768 -9.580 3.373 1.00 85.38 118 LEU A O 1
ATOM 931 N N . ARG A 1 119 ? -3.134 -11.500 4.487 1.00 77.19 119 ARG A N 1
ATOM 932 C CA . ARG A 1 119 ? -2.006 -12.227 3.883 1.00 77.19 119 ARG A CA 1
ATOM 933 C C . ARG A 1 119 ? -2.141 -12.427 2.373 1.00 77.19 119 ARG A C 1
ATOM 935 O O . ARG A 1 119 ? -1.134 -12.649 1.719 1.00 77.19 119 ARG A O 1
ATOM 942 N N . TYR A 1 120 ? -3.362 -12.348 1.846 1.00 80.38 120 TYR A N 1
ATOM 943 C CA . TYR A 1 120 ? -3.666 -12.568 0.428 1.00 80.38 120 TYR A CA 1
ATOM 944 C C . TYR A 1 120 ? -3.882 -11.277 -0.359 1.00 80.38 120 TYR A C 1
ATOM 946 O O . TYR A 1 120 ? -4.161 -11.308 -1.556 1.00 80.38 120 TYR A O 1
ATOM 954 N N . VAL A 1 121 ? -3.808 -10.134 0.315 1.00 90.81 121 VAL A N 1
ATOM 955 C CA . VAL A 1 121 ? -3.977 -8.834 -0.323 1.00 90.81 121 VAL A CA 1
ATOM 956 C C . VAL A 1 121 ? -2.635 -8.432 -0.922 1.00 90.81 121 VAL A C 1
ATOM 958 O O . VAL A 1 121 ? -1.604 -8.638 -0.291 1.00 90.81 121 VAL A O 1
ATOM 961 N N . TRP A 1 122 ? -2.599 -7.871 -2.130 1.00 93.94 122 TRP A N 1
ATOM 962 C CA . TRP A 1 122 ? -1.332 -7.650 -2.838 1.00 93.94 122 TRP A CA 1
ATOM 963 C C . TRP A 1 122 ? -0.489 -6.534 -2.201 1.00 93.94 122 TRP A C 1
ATOM 965 O O . TRP A 1 122 ? 0.689 -6.721 -1.886 1.00 93.94 122 TRP A O 1
ATOM 975 N N . SER A 1 123 ? -1.086 -5.372 -1.933 1.00 96.00 123 SER A N 1
ATOM 976 C CA . SER A 1 123 ? -0.381 -4.156 -1.489 1.00 96.00 123 SER A CA 1
ATOM 977 C C . SER A 1 123 ? -0.994 -3.528 -0.235 1.00 96.00 123 SER A C 1
ATOM 979 O O . SER A 1 123 ? -2.145 -3.796 0.103 1.00 96.00 123 SER A O 1
ATOM 981 N N . SER A 1 124 ? -0.241 -2.658 0.440 1.00 97.25 124 SER A N 1
ATOM 982 C CA . SER A 1 124 ? -0.735 -1.845 1.555 1.00 97.25 124 SER A CA 1
ATOM 983 C C . SER A 1 124 ? -1.906 -0.950 1.142 1.00 97.25 124 SER A C 1
ATOM 985 O O . SER A 1 124 ? -2.842 -0.793 1.920 1.00 97.25 124 SER A O 1
ATOM 987 N N . ALA A 1 125 ? -1.900 -0.449 -0.096 1.00 97.44 125 ALA A N 1
ATOM 988 C CA . ALA A 1 125 ? -3.011 0.305 -0.668 1.00 97.44 125 ALA A CA 1
ATOM 989 C C . ALA A 1 125 ? -4.289 -0.528 -0.792 1.00 97.44 125 ALA A C 1
ATOM 991 O O . ALA A 1 125 ? -5.357 -0.070 -0.414 1.00 97.44 125 ALA A O 1
ATOM 992 N N . GLU A 1 126 ? -4.188 -1.778 -1.238 1.00 95.25 126 GLU A N 1
ATOM 993 C CA . GLU A 1 126 ? -5.360 -2.657 -1.315 1.00 95.25 126 GLU A CA 1
ATOM 994 C C . GLU A 1 126 ? -5.876 -3.059 0.071 1.00 95.25 126 GLU A C 1
ATOM 996 O O . GLU A 1 126 ? -7.080 -3.194 0.266 1.00 95.25 126 GLU A O 1
ATOM 1001 N N . ILE A 1 127 ? -4.984 -3.214 1.057 1.00 96.00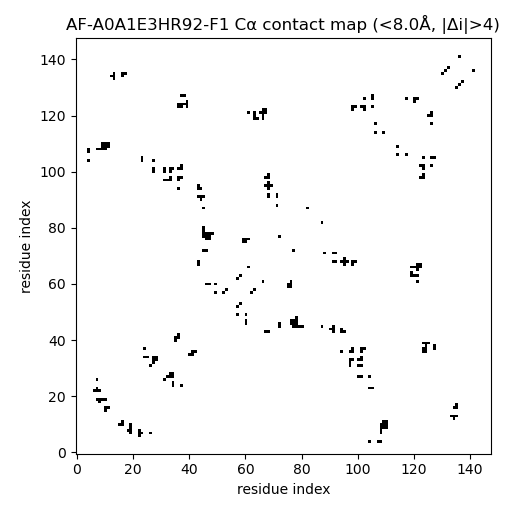 127 ILE A N 1
ATOM 1002 C CA . ILE A 1 127 ? -5.391 -3.431 2.455 1.00 96.00 127 ILE A CA 1
ATOM 1003 C C . ILE A 1 127 ? -6.133 -2.197 2.984 1.00 96.00 127 ILE A C 1
ATOM 1005 O O . ILE A 1 127 ? -7.138 -2.329 3.681 1.00 96.00 127 ILE A O 1
ATOM 1009 N N . TRP A 1 128 ? -5.637 -1.001 2.666 1.00 96.75 128 TRP A N 1
ATOM 1010 C CA . TRP A 1 128 ? -6.290 0.251 3.027 1.00 96.75 128 TRP A CA 1
ATOM 1011 C C . TRP A 1 128 ? -7.688 0.350 2.405 1.00 96.75 128 TRP A C 1
ATOM 1013 O O . TRP A 1 128 ? -8.659 0.522 3.137 1.00 96.75 128 TRP A O 1
ATOM 1023 N N . GLU A 1 129 ? -7.800 0.154 1.088 1.00 94.81 129 GLU A N 1
ATOM 1024 C CA . GLU A 1 129 ? -9.073 0.147 0.353 1.00 94.81 129 GLU A CA 1
ATOM 1025 C C . GLU A 1 129 ? -10.054 -0.893 0.916 1.00 94.81 129 GLU A C 1
ATOM 1027 O O . GLU A 1 129 ? -11.247 -0.621 1.039 1.00 94.81 129 GLU A O 1
ATOM 1032 N N . TYR A 1 130 ? -9.562 -2.070 1.316 1.00 93.31 130 TYR A N 1
ATOM 1033 C CA . TYR A 1 130 ? -10.374 -3.100 1.963 1.00 93.31 130 TYR A CA 1
ATOM 1034 C C . TYR A 1 130 ? -10.986 -2.614 3.283 1.00 93.31 130 TYR A C 1
ATOM 1036 O O . TYR A 1 130 ? -12.190 -2.769 3.497 1.00 93.31 130 TYR A O 1
ATOM 1044 N N . PHE A 1 131 ? -10.188 -2.004 4.165 1.00 94.75 131 PHE A N 1
ATOM 1045 C CA . PHE A 1 131 ? -10.705 -1.474 5.428 1.00 94.75 131 PHE A CA 1
ATOM 1046 C C . PHE A 1 131 ? -11.610 -0.261 5.229 1.00 94.75 131 PHE A C 1
ATOM 1048 O O . PHE A 1 131 ? -12.612 -0.140 5.932 1.00 94.75 131 PHE A O 1
ATOM 1055 N N . GLU A 1 132 ? -11.305 0.593 4.255 1.00 94.25 132 GLU A N 1
ATOM 1056 C CA . GLU A 1 132 ? -12.160 1.717 3.883 1.00 94.25 132 GLU A CA 1
ATOM 1057 C C . GLU A 1 132 ? -13.522 1.248 3.369 1.00 94.25 132 GLU A C 1
ATOM 1059 O O . GLU A 1 132 ? -14.547 1.746 3.823 1.00 94.25 132 GLU A O 1
ATOM 1064 N N . ALA A 1 133 ? -13.563 0.231 2.511 1.00 92.12 133 ALA A N 1
ATOM 1065 C CA . ALA A 1 133 ? -14.819 -0.345 2.037 1.00 92.12 133 ALA A CA 1
ATOM 1066 C C . ALA A 1 133 ? -15.604 -1.067 3.148 1.00 92.12 133 ALA A C 1
ATOM 1068 O O . ALA A 1 133 ? -16.834 -1.102 3.119 1.00 92.12 133 ALA A O 1
ATOM 1069 N N . MET A 1 134 ? -14.910 -1.670 4.117 1.00 91.69 134 MET A N 1
ATOM 1070 C CA . MET A 1 134 ? -15.535 -2.451 5.186 1.00 91.69 134 MET A CA 1
ATOM 1071 C C . MET A 1 134 ? -16.075 -1.590 6.335 1.00 91.69 134 MET A C 1
ATOM 1073 O O . MET A 1 134 ? -17.150 -1.877 6.867 1.00 91.69 134 MET A O 1
ATOM 1077 N N . PHE A 1 135 ? -15.321 -0.568 6.741 1.00 93.00 135 PHE A N 1
ATOM 1078 C CA . PHE A 1 135 ? -15.573 0.207 7.958 1.00 93.00 135 PHE A CA 1
ATOM 1079 C C . PHE A 1 135 ? -15.674 1.712 7.730 1.00 93.00 135 PHE A C 1
ATOM 1081 O O . PHE A 1 135 ? -16.061 2.431 8.653 1.00 93.00 135 PHE A O 1
ATOM 1088 N N . GLY A 1 136 ? -15.320 2.187 6.538 1.00 85.12 136 GLY A N 1
ATOM 1089 C CA . GLY A 1 136 ? -15.513 3.573 6.160 1.00 85.12 136 GLY A CA 1
ATOM 1090 C C . GLY A 1 136 ? -16.991 3.962 6.133 1.00 85.12 136 GLY A C 1
ATOM 1091 O O . GLY A 1 136 ? -17.881 3.105 6.137 1.00 85.12 136 GLY A O 1
ATOM 1092 N N . PRO A 1 137 ? -17.267 5.272 6.131 1.00 77.00 137 PRO A N 1
ATOM 1093 C CA . PRO A 1 137 ? -18.625 5.772 6.034 1.00 77.00 137 PRO A CA 1
ATOM 1094 C C . PRO A 1 137 ? -19.198 5.363 4.677 1.00 77.00 137 PRO A C 1
ATOM 1096 O O . PRO A 1 137 ? -18.664 5.727 3.629 1.00 77.00 137 PRO A O 1
ATOM 1099 N N . ASP A 1 138 ? -20.287 4.601 4.699 1.00 67.12 138 ASP A N 1
ATOM 1100 C CA . ASP A 1 138 ? -21.054 4.292 3.499 1.00 67.12 138 ASP A CA 1
ATOM 1101 C C . ASP A 1 138 ? -22.059 5.436 3.287 1.00 67.12 138 ASP A C 1
ATOM 1103 O O . ASP A 1 138 ? -23.009 5.566 4.073 1.00 67.12 138 ASP A O 1
ATOM 1107 N N . PRO A 1 139 ? -21.885 6.276 2.249 1.00 56.75 139 PRO A N 1
ATOM 1108 C CA . PRO A 1 139 ? -22.802 7.377 1.987 1.00 56.75 139 PRO A CA 1
ATOM 1109 C C . PRO A 1 139 ? -24.254 6.915 1.765 1.00 56.75 139 PRO A C 1
ATOM 1111 O O . PRO A 1 139 ? -25.160 7.736 1.898 1.00 56.75 139 PRO A O 1
ATOM 1114 N N . GLU A 1 140 ? -24.511 5.632 1.472 1.00 56.09 140 GLU A N 1
ATOM 1115 C CA . GLU A 1 140 ? -25.863 5.074 1.351 1.00 56.09 140 GLU A CA 1
ATOM 1116 C C . GLU A 1 140 ? -26.439 4.515 2.666 1.00 56.09 140 GLU A C 1
ATOM 1118 O O . GLU A 1 140 ? -27.666 4.474 2.820 1.00 56.09 140 GLU A O 1
ATOM 1123 N N . ARG A 1 141 ? -25.609 4.118 3.643 1.00 52.00 141 ARG A N 1
ATOM 1124 C CA . ARG A 1 141 ? -26.092 3.658 4.968 1.00 52.00 141 ARG A CA 1
ATOM 1125 C C . ARG A 1 141 ? -26.495 4.807 5.884 1.00 52.00 141 ARG A C 1
ATOM 1127 O O . ARG A 1 141 ? -27.394 4.622 6.704 1.00 52.00 141 ARG A O 1
ATOM 1134 N N . ASP A 1 142 ? -25.891 5.978 5.706 1.00 49.34 142 ASP A N 1
ATOM 1135 C CA . ASP A 1 142 ? -26.115 7.152 6.558 1.00 49.34 142 ASP A CA 1
ATOM 1136 C C . ASP A 1 142 ? -27.278 8.049 6.102 1.00 49.34 142 ASP A C 1
ATOM 1138 O O . ASP A 1 142 ? -27.586 9.052 6.751 1.00 49.34 142 ASP A O 1
ATOM 1142 N N . ILE A 1 143 ? -27.991 7.689 5.025 1.00 50.12 143 ILE A N 1
ATOM 1143 C CA . ILE A 1 143 ? -29.250 8.353 4.672 1.00 50.12 143 ILE A CA 1
ATOM 1144 C C . ILE A 1 143 ? -30.323 7.874 5.660 1.00 50.12 143 ILE A C 1
ATOM 1146 O O . ILE A 1 143 ? -30.690 6.693 5.637 1.00 50.12 143 ILE A O 1
ATOM 1150 N N . PRO A 1 144 ? -30.915 8.754 6.494 1.00 48.47 144 PRO A N 1
ATOM 1151 C CA . PRO A 1 144 ? -32.044 8.365 7.319 1.00 48.47 144 PRO A CA 1
ATOM 1152 C C . PRO A 1 144 ? -33.151 7.905 6.378 1.00 48.47 144 PRO A C 1
ATOM 1154 O O . PRO A 1 144 ? -33.695 8.708 5.614 1.00 48.47 144 PRO A O 1
ATOM 1157 N N . ARG A 1 145 ? -33.495 6.613 6.413 1.00 50.78 145 ARG A N 1
ATOM 1158 C CA . ARG A 1 145 ? -34.702 6.116 5.753 1.00 50.78 145 ARG A CA 1
ATOM 1159 C C . ARG A 1 145 ? -35.875 6.882 6.355 1.00 50.78 145 ARG A C 1
ATOM 1161 O O . ARG A 1 145 ? -36.351 6.538 7.437 1.00 50.78 145 ARG A O 1
ATOM 1168 N N . LYS A 1 146 ? -36.327 7.944 5.679 1.00 45.75 146 LYS A N 1
ATOM 1169 C CA . LYS A 1 146 ? -37.619 8.566 5.958 1.00 45.75 146 LYS A CA 1
ATOM 1170 C C . LYS A 1 146 ? -38.640 7.443 5.840 1.00 45.75 146 LYS A C 1
ATOM 1172 O O . LYS A 1 146 ? -38.872 6.935 4.746 1.00 45.75 146 LYS A O 1
ATOM 1177 N N . ARG A 1 147 ? -39.176 7.008 6.981 1.00 44.72 147 ARG A N 1
ATOM 1178 C CA . ARG A 1 147 ? -40.348 6.136 7.015 1.00 44.72 147 ARG A CA 1
ATOM 1179 C C . ARG A 1 147 ? -41.462 6.902 6.302 1.00 44.72 147 ARG A C 1
ATOM 1181 O O . ARG A 1 147 ? -41.838 7.976 6.770 1.00 44.72 147 ARG A O 1
ATOM 1188 N N . ALA A 1 148 ? -41.858 6.401 5.135 1.00 49.34 148 ALA A N 1
ATOM 1189 C CA . ALA A 1 148 ? -43.113 6.765 4.493 1.00 49.34 148 ALA A CA 1
ATOM 1190 C C . ALA A 1 148 ? -44.272 6.109 5.250 1.00 49.34 148 ALA A C 1
ATOM 1192 O O . ALA A 1 148 ? -44.050 5.000 5.797 1.00 49.34 148 ALA A O 1
#

Mean predicted aligned error: 5.98 Å

pLDDT: mean 89.54, std 13.15, range [39.59, 98.44]

Solvent-accessible surface area (backbone atoms only — not comparable to full-atom values): 8624 Å² total; per-residue (Å²): 130,84,56,100,58,67,88,50,54,65,34,82,46,53,94,44,30,68,63,26,52,56,41,45,47,53,46,33,39,75,75,59,68,11,36,48,33,33,70,52,72,51,64,75,70,56,42,51,89,53,84,93,51,57,70,71,70,26,38,65,60,57,43,68,94,49,50,62,53,78,63,81,66,52,80,88,22,40,40,91,74,95,65,57,71,67,61,50,47,54,57,34,51,58,49,20,53,21,35,50,48,33,33,50,53,52,57,72,34,36,37,75,84,64,45,76,66,54,78,60,43,49,40,36,26,54,50,44,52,50,49,44,74,72,31,42,89,51,81,77,75,72,53,78,78,74,84,126

Nearest PDB structures (foldseek):
  4wym-assembly2_H  TM=3.531E-01  e=5.742E+00  Human immunodeficiency virus type 1 (NEW YORK-5 ISOLATE)
  5hgl-assembly1_F  TM=3.423E-01  e=7.990E+00  Human immunodeficiency virus 1

Secondary structure (DSSP, 8-state):
---TTTTPPPB-SHHHHHHHHHHHHHHHHHHHS-HHHHTTSSPPTTBPP-TT--HHHHHTTS-TT--TTTSPPPGGGBPP--S-HHHHHHHHHHHHHHHHHHHHHHHHTB-HHHHTTGGG-SSHHHHHHHHHHHHS--TTTSS-----